Protein AF-A0A2R6DWW0-F1 (afdb_monomer_lite)

Sequence (88 aa):
MRRPGPYRTRHRPQHVHSGARRSLADHPHGPRTTFNDFEAAQPGERVDYVLAGAAVGVDRFGVLADLDDRGRYPSDHFPVRADLTLGE

Secondary structure (DSSP, 8-state):
--PPPS------------STTTTTSSEEES-S--B-TTTS--TT---------TTEEEEEEEE--PPPTTS--SSSBPPEEEEEEE--

pLDDT: mean 76.44, std 22.61, range [29.69, 97.06]

Radius of gyration: 16.58 Å; chains: 1; bounding box: 34×41×48 Å

Structure (mmCIF, N/CA/C/O backbone):
data_AF-A0A2R6DWW0-F1
#
_entry.id   AF-A0A2R6DWW0-F1
#
loop_
_atom_site.group_PDB
_atom_site.id
_atom_site.type_symbol
_atom_site.label_atom_id
_atom_site.label_alt_id
_atom_site.label_comp_id
_atom_site.label_asym_id
_atom_site.label_entity_id
_atom_site.label_seq_id
_atom_site.pdbx_PDB_ins_code
_atom_site.Cartn_x
_atom_site.Cartn_y
_atom_site.Cartn_z
_atom_site.occupancy
_atom_site.B_iso_or_equiv
_atom_site.auth_seq_id
_atom_site.auth_comp_id
_atom_site.auth_asym_id
_atom_site.auth_atom_id
_atom_site.pdbx_PDB_model_num
ATOM 1 N N . MET A 1 1 ? -6.102 33.520 26.125 1.00 39.16 1 MET A N 1
ATOM 2 C CA . MET A 1 1 ? -6.748 32.294 25.598 1.00 39.16 1 MET A CA 1
ATOM 3 C C . MET A 1 1 ? -5.888 31.706 24.485 1.00 39.16 1 MET A C 1
ATOM 5 O O . MET A 1 1 ? -5.782 32.321 23.436 1.00 39.16 1 MET A O 1
ATOM 9 N N . ARG A 1 2 ? -5.223 30.565 24.713 1.00 39.19 2 ARG A N 1
ATOM 10 C CA . ARG A 1 2 ? -4.473 29.822 23.681 1.00 39.19 2 ARG A CA 1
ATOM 11 C C . ARG A 1 2 ? -5.277 28.575 23.310 1.00 39.19 2 ARG A C 1
ATOM 13 O O . ARG A 1 2 ? -5.594 27.783 24.192 1.00 39.19 2 ARG A O 1
ATOM 20 N N . ARG A 1 3 ? -5.625 28.418 22.030 1.00 36.22 3 ARG A N 1
ATOM 21 C CA . ARG A 1 3 ? -6.221 27.180 21.503 1.00 36.22 3 ARG A CA 1
ATOM 22 C C . ARG A 1 3 ? -5.168 26.059 21.560 1.00 36.22 3 ARG A C 1
ATOM 24 O O . ARG A 1 3 ? -4.032 26.318 21.163 1.00 36.22 3 ARG A O 1
ATOM 31 N N . PRO A 1 4 ? -5.483 24.853 22.063 1.00 39.66 4 PRO A N 1
ATOM 32 C CA . PRO A 1 4 ? -4.522 23.759 22.077 1.00 39.66 4 PRO A CA 1
ATOM 33 C C . PRO A 1 4 ? -4.356 23.208 20.653 1.00 39.66 4 PRO A C 1
ATOM 35 O O . PRO A 1 4 ? -5.342 22.902 19.986 1.00 39.66 4 PRO A O 1
ATOM 38 N N . GLY A 1 5 ? -3.109 23.131 20.182 1.00 37.88 5 GLY A N 1
ATOM 39 C CA . GLY A 1 5 ? -2.761 22.532 18.891 1.00 37.88 5 GLY A CA 1
ATOM 40 C C . GLY A 1 5 ? -3.059 21.022 18.850 1.00 37.88 5 GLY A C 1
ATOM 41 O O . GLY A 1 5 ? -3.130 20.390 19.907 1.00 37.88 5 GLY A O 1
ATOM 42 N N . PRO A 1 6 ? -3.232 20.436 17.651 1.00 47.62 6 PRO A N 1
ATOM 43 C CA . PRO A 1 6 ? -3.889 19.137 17.460 1.00 47.62 6 PRO A CA 1
ATOM 44 C C . PRO A 1 6 ? -3.123 17.909 17.975 1.00 47.62 6 PRO A C 1
ATOM 46 O O . PRO A 1 6 ? -3.691 16.823 18.015 1.00 47.62 6 PRO A O 1
ATOM 49 N N . TYR A 1 7 ? -1.876 18.049 18.428 1.00 37.06 7 TYR A N 1
ATOM 50 C CA . TYR A 1 7 ? -1.072 16.915 18.881 1.00 37.06 7 TYR A CA 1
ATOM 51 C C . TYR A 1 7 ? -0.556 17.149 20.299 1.00 37.06 7 TYR A C 1
ATOM 53 O O . TYR A 1 7 ? 0.510 17.715 20.521 1.00 37.06 7 TYR A O 1
ATOM 61 N N . ARG A 1 8 ? -1.340 16.706 21.287 1.00 36.66 8 ARG A N 1
ATOM 62 C CA . ARG A 1 8 ? -0.878 16.537 22.669 1.00 36.66 8 ARG A CA 1
ATOM 63 C C . ARG A 1 8 ? -0.682 15.047 22.908 1.00 36.66 8 ARG A C 1
ATOM 65 O O . ARG A 1 8 ? -1.658 14.321 23.080 1.00 36.66 8 ARG A O 1
ATOM 72 N N . THR A 1 9 ? 0.569 14.600 22.922 1.00 32.03 9 THR A N 1
ATOM 73 C CA . THR A 1 9 ? 0.943 13.216 23.225 1.00 32.03 9 THR A CA 1
ATOM 74 C C . THR A 1 9 ? 0.516 12.894 24.658 1.00 32.03 9 THR A C 1
ATOM 76 O O . THR A 1 9 ? 1.171 13.285 25.623 1.00 32.03 9 THR A O 1
ATOM 79 N N . ARG A 1 10 ? -0.634 12.233 24.830 1.00 36.59 10 ARG A N 1
ATOM 80 C CA . ARG A 1 10 ? -0.997 11.626 26.113 1.00 36.59 10 ARG A CA 1
ATOM 81 C C . ARG A 1 10 ? -0.325 10.262 26.161 1.00 36.59 10 ARG A C 1
ATOM 83 O O . ARG A 1 10 ? -0.730 9.355 25.443 1.00 36.59 10 ARG A O 1
ATOM 90 N N . HIS A 1 11 ? 0.688 10.129 27.011 1.00 29.69 11 HIS A N 1
ATOM 91 C CA . HIS A 1 11 ? 1.262 8.838 27.378 1.00 29.69 11 HIS A CA 1
ATOM 92 C C . HIS A 1 11 ? 0.189 8.024 28.127 1.00 29.69 11 HIS A C 1
ATOM 94 O O . HIS A 1 11 ? 0.015 8.147 29.337 1.00 29.69 11 HIS A O 1
ATOM 100 N N . ARG A 1 12 ? -0.597 7.239 27.385 1.00 33.91 12 ARG A N 1
ATOM 101 C CA . ARG A 1 12 ? -1.287 6.049 27.898 1.00 33.91 12 ARG A CA 1
ATOM 102 C C . ARG A 1 12 ? -0.416 4.826 27.588 1.00 33.91 12 ARG A C 1
ATOM 104 O O . ARG A 1 12 ? 0.405 4.921 26.673 1.00 33.91 12 ARG A O 1
ATOM 111 N N . PRO A 1 13 ? -0.540 3.719 28.346 1.00 32.38 13 PRO A N 1
ATOM 112 C CA . PRO A 1 13 ? 0.270 2.525 28.131 1.00 32.38 13 PRO A CA 1
ATOM 113 C C . PRO A 1 13 ? 0.215 2.143 26.658 1.00 32.38 13 PRO A C 1
ATOM 115 O O . PRO A 1 13 ? -0.854 2.151 26.044 1.00 32.38 13 PRO A O 1
ATOM 118 N N . GLN A 1 14 ? 1.395 1.925 26.093 1.00 38.25 14 GLN A N 1
ATOM 119 C CA . GLN A 1 14 ? 1.618 1.757 24.672 1.00 38.25 14 GLN A CA 1
ATOM 120 C C . GLN A 1 14 ? 0.908 0.482 24.209 1.00 38.25 14 GLN A C 1
ATOM 122 O O . GLN A 1 14 ? 1.457 -0.613 24.282 1.00 38.25 14 GLN A O 1
ATOM 127 N N . HIS A 1 15 ? -0.317 0.617 23.703 1.00 38.34 15 HIS A N 1
ATOM 128 C CA . HIS A 1 15 ? -0.804 -0.336 22.722 1.00 38.34 15 HIS A CA 1
ATOM 129 C C . HIS A 1 15 ? 0.090 -0.126 21.515 1.00 38.34 15 HIS A C 1
ATOM 131 O O . HIS A 1 15 ? -0.058 0.866 20.800 1.00 38.34 15 HIS A O 1
ATOM 137 N N . VAL A 1 16 ? 1.067 -1.012 21.350 1.00 37.06 16 VAL A N 1
ATOM 138 C CA . VAL A 1 16 ? 1.857 -1.124 20.132 1.00 37.06 16 VAL A CA 1
ATOM 139 C C . VAL A 1 16 ? 0.853 -1.073 18.983 1.00 37.06 16 VAL A C 1
ATOM 141 O O . VAL A 1 16 ? 0.053 -1.996 18.819 1.00 37.06 16 VAL A O 1
ATOM 144 N N . HIS A 1 17 ? 0.824 0.031 18.231 1.00 44.81 17 HIS A N 1
ATOM 145 C CA . HIS A 1 17 ? 0.075 0.110 16.980 1.00 44.81 17 HIS A CA 1
ATOM 146 C C . HIS A 1 17 ? 0.876 -0.710 15.973 1.00 44.81 17 HIS A C 1
ATOM 148 O O . HIS A 1 17 ? 1.498 -0.184 15.057 1.00 44.81 17 HIS A O 1
ATOM 154 N N . SER A 1 18 ? 0.959 -2.018 16.229 1.00 40.16 18 SER A N 1
ATOM 155 C CA . SER A 1 18 ? 1.524 -2.963 15.288 1.00 40.16 18 SER A CA 1
ATOM 156 C C . SER A 1 18 ? 0.741 -2.765 13.998 1.00 40.16 18 SER A C 1
ATOM 158 O O . SER A 1 18 ? -0.488 -2.668 14.022 1.00 40.16 18 SER A O 1
ATOM 160 N N . GLY A 1 19 ? 1.440 -2.627 12.873 1.00 46.69 19 GLY A N 1
ATOM 161 C CA . GLY A 1 19 ? 0.852 -2.389 11.552 1.00 46.69 19 GLY A CA 1
ATOM 162 C C . GLY A 1 19 ? -0.042 -3.532 11.036 1.00 46.69 19 GLY A C 1
ATOM 163 O O . GLY A 1 19 ? -0.152 -3.740 9.830 1.00 46.69 19 GLY A O 1
ATOM 164 N N . ALA A 1 20 ? -0.677 -4.303 11.914 1.00 51.62 20 ALA A N 1
ATOM 165 C CA . ALA A 1 20 ? -1.397 -5.539 11.668 1.00 51.62 20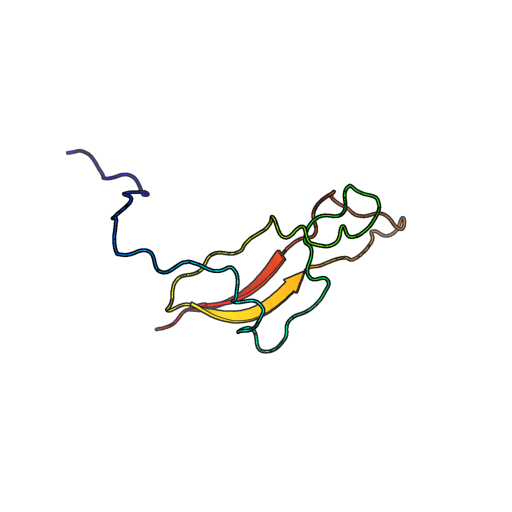 ALA A CA 1
ATOM 166 C C . ALA A 1 20 ? -2.900 -5.322 11.415 1.00 51.62 20 ALA A C 1
ATOM 168 O O . ALA A 1 20 ? -3.729 -6.087 11.894 1.00 51.62 20 ALA A O 1
ATOM 169 N N . ARG A 1 21 ? -3.276 -4.292 10.641 1.00 55.72 21 ARG A N 1
ATOM 170 C CA . ARG A 1 21 ? -4.649 -4.195 10.103 1.00 55.72 21 ARG A CA 1
ATOM 171 C C . ARG A 1 21 ? -4.802 -4.723 8.681 1.00 55.72 21 ARG A C 1
ATOM 173 O O . ARG A 1 21 ? -5.918 -5.018 8.289 1.00 55.72 21 ARG A O 1
ATOM 180 N N . ARG A 1 22 ? -3.711 -4.969 7.938 1.00 62.94 22 ARG A N 1
ATOM 181 C CA . ARG A 1 22 ? -3.795 -5.708 6.657 1.00 62.94 22 ARG A CA 1
ATOM 182 C C . ARG A 1 22 ? -4.455 -7.081 6.844 1.00 62.94 22 ARG A C 1
ATOM 184 O O . ARG A 1 22 ? -5.150 -7.535 5.954 1.00 62.94 22 ARG A O 1
ATOM 191 N N . SER A 1 23 ? -4.226 -7.730 7.986 1.00 57.28 23 SER A N 1
ATOM 192 C CA . SER A 1 23 ? -4.854 -9.004 8.364 1.00 57.28 23 SER A CA 1
ATOM 193 C C . SER A 1 23 ? -6.278 -8.867 8.905 1.00 57.28 23 SER A C 1
ATOM 195 O O . SER A 1 23 ? -6.939 -9.881 9.066 1.00 57.28 23 SER A O 1
ATOM 197 N N . LEU A 1 24 ? -6.716 -7.648 9.238 1.00 61.06 24 LEU A N 1
ATOM 198 C CA . LEU A 1 24 ? -8.088 -7.365 9.668 1.00 61.06 24 LEU A CA 1
ATOM 199 C C . LEU A 1 24 ? -8.977 -6.926 8.505 1.00 61.06 24 LEU A C 1
ATOM 201 O O . LEU A 1 24 ? -10.188 -6.928 8.659 1.00 61.06 24 LEU A O 1
ATOM 205 N N . ALA A 1 25 ? -8.386 -6.524 7.378 1.00 64.56 25 ALA A N 1
ATOM 206 C CA . ALA A 1 25 ? -9.139 -6.289 6.162 1.00 64.56 25 ALA A CA 1
ATOM 207 C C 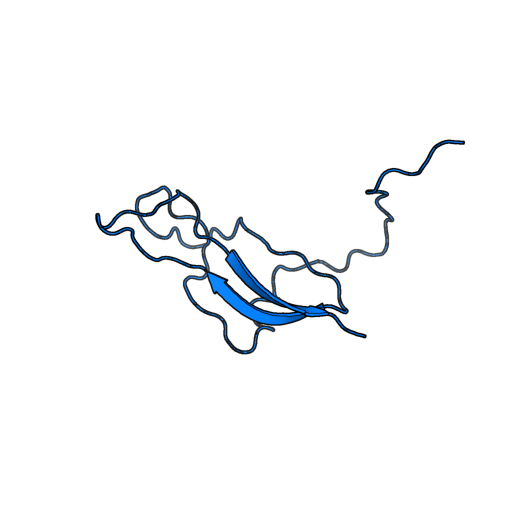. ALA A 1 25 ? -9.649 -7.626 5.629 1.00 64.56 25 ALA A C 1
ATOM 209 O O . ALA A 1 25 ? -8.869 -8.571 5.495 1.00 64.56 25 ALA A O 1
ATOM 210 N N . ASP A 1 26 ? -10.921 -7.669 5.250 1.00 66.50 26 ASP A N 1
ATOM 211 C CA . ASP A 1 26 ? -11.530 -8.877 4.693 1.00 66.50 26 ASP A CA 1
ATOM 212 C C . ASP A 1 26 ? -10.852 -9.300 3.379 1.00 66.50 26 ASP A C 1
ATOM 214 O O . ASP A 1 26 ? -10.782 -10.482 3.050 1.00 66.50 26 ASP A O 1
ATOM 218 N N . HIS A 1 27 ? -10.313 -8.328 2.632 1.00 66.00 27 HIS A N 1
ATOM 219 C CA . HIS A 1 27 ? -9.729 -8.545 1.308 1.00 66.00 27 HIS A CA 1
ATOM 220 C C . HIS A 1 27 ? -8.423 -7.754 1.121 1.00 66.00 27 HIS A C 1
ATOM 222 O O . HIS A 1 27 ? -8.438 -6.658 0.550 1.00 66.00 27 HIS A O 1
ATOM 228 N N . PRO A 1 28 ? -7.274 -8.268 1.599 1.00 78.44 28 PRO A N 1
ATOM 229 C CA . PRO A 1 28 ? -5.985 -7.639 1.362 1.00 78.44 28 PRO A CA 1
ATOM 230 C C . PRO A 1 28 ? -5.467 -7.914 -0.060 1.00 78.44 28 PRO A C 1
ATOM 232 O O . PRO A 1 28 ? -5.336 -9.069 -0.461 1.00 78.44 28 PRO A O 1
ATOM 235 N N . HIS A 1 29 ? -5.086 -6.866 -0.794 1.00 87.00 29 HIS A N 1
ATOM 236 C CA . HIS A 1 29 ? -4.544 -6.958 -2.158 1.00 87.00 29 HIS A CA 1
ATOM 237 C C . HIS A 1 29 ? -3.077 -6.503 -2.255 1.00 87.00 29 HIS A C 1
ATOM 239 O O . HIS A 1 29 ? -2.621 -5.650 -1.488 1.00 87.00 29 HIS A O 1
ATOM 245 N N . GLY A 1 30 ? -2.351 -7.054 -3.230 1.00 89.75 30 GLY A N 1
ATOM 246 C CA . GLY A 1 30 ? -1.013 -6.602 -3.604 1.00 89.75 30 GLY A CA 1
ATOM 247 C C . GLY A 1 30 ? 0.118 -7.043 -2.666 1.00 89.75 30 GLY A C 1
ATOM 248 O O . GLY A 1 30 ? -0.101 -7.835 -1.731 1.00 89.75 30 GLY A O 1
ATOM 249 N N . PRO A 1 31 ? 1.348 -6.559 -2.930 1.00 90.38 31 PRO A N 1
ATOM 250 C CA . PRO A 1 31 ? 2.548 -6.981 -2.220 1.00 90.38 31 PRO A CA 1
ATOM 251 C C . PRO A 1 31 ? 2.521 -6.608 -0.731 1.00 90.38 31 PRO A C 1
ATOM 253 O O . PRO A 1 31 ? 1.710 -5.815 -0.253 1.00 90.38 31 PRO A O 1
ATOM 256 N N . ARG A 1 32 ? 3.420 -7.231 0.041 1.00 88.81 32 ARG A N 1
ATOM 257 C CA . ARG A 1 32 ? 3.593 -6.934 1.478 1.00 88.81 32 ARG A CA 1
ATOM 258 C C . ARG A 1 32 ? 4.531 -5.753 1.743 1.00 88.81 32 ARG A C 1
ATOM 260 O O . ARG A 1 32 ? 4.527 -5.243 2.860 1.00 88.81 32 ARG A O 1
ATOM 267 N N . THR A 1 33 ? 5.318 -5.376 0.741 1.00 92.81 33 THR A N 1
ATOM 268 C CA . THR A 1 33 ? 6.190 -4.198 0.721 1.00 92.81 33 THR A CA 1
ATOM 269 C C . THR A 1 33 ? 5.456 -3.018 0.108 1.00 92.81 33 THR A C 1
ATOM 271 O O . THR A 1 33 ? 4.531 -3.221 -0.679 1.00 92.81 33 THR A O 1
ATOM 274 N N . THR A 1 34 ? 5.864 -1.811 0.473 1.00 95.38 34 THR A N 1
ATOM 275 C CA . THR A 1 34 ? 5.408 -0.569 -0.154 1.00 95.38 34 THR A CA 1
ATOM 276 C C . THR A 1 34 ? 6.536 0.151 -0.887 1.00 95.38 34 THR A C 1
ATOM 278 O O . THR A 1 34 ? 6.266 1.160 -1.516 1.00 95.38 34 THR A O 1
ATOM 281 N N . PHE A 1 35 ? 7.763 -0.373 -0.874 1.00 96.12 35 PHE A N 1
ATOM 282 C CA . PHE A 1 35 ? 8.921 0.243 -1.517 1.00 96.12 35 PHE A CA 1
ATOM 283 C C . PHE A 1 35 ? 9.353 -0.542 -2.763 1.00 96.12 35 PHE A C 1
ATOM 285 O O . PHE A 1 35 ? 9.322 -1.779 -2.771 1.00 96.12 35 PHE A O 1
ATOM 292 N N . ASN A 1 36 ? 9.728 0.170 -3.828 1.00 95.75 36 ASN A N 1
ATOM 293 C CA . ASN A 1 36 ? 10.158 -0.420 -5.096 1.00 95.75 36 ASN A CA 1
ATOM 294 C C . ASN A 1 36 ? 11.396 0.224 -5.744 1.00 95.75 36 ASN A C 1
ATOM 296 O O . ASN A 1 36 ? 11.934 -0.354 -6.687 1.00 95.75 36 ASN A O 1
ATOM 300 N N . ASP A 1 37 ? 11.847 1.383 -5.255 1.00 95.62 37 ASP A N 1
ATOM 301 C CA . ASP A 1 37 ? 13.031 2.102 -5.762 1.00 95.62 37 ASP A CA 1
ATOM 302 C C . ASP A 1 37 ? 13.025 2.352 -7.287 1.00 95.62 37 ASP A C 1
ATOM 304 O O . ASP A 1 37 ? 14.060 2.378 -7.940 1.00 95.62 37 ASP A O 1
ATOM 308 N N . PHE A 1 38 ? 11.837 2.464 -7.890 1.00 95.81 38 PHE A N 1
ATOM 309 C CA . PHE A 1 38 ? 11.597 2.505 -9.340 1.00 95.81 38 PHE A CA 1
ATOM 310 C C . PHE A 1 38 ? 12.021 1.253 -10.133 1.00 95.81 38 PHE A C 1
ATOM 312 O O . PHE A 1 38 ? 11.834 1.225 -11.351 1.00 95.81 38 PHE A O 1
ATOM 319 N N . GLU A 1 39 ? 12.522 0.202 -9.480 1.00 93.75 39 GLU A N 1
ATOM 320 C CA . GLU A 1 39 ? 13.038 -1.007 -10.132 1.00 93.75 39 GLU A CA 1
ATOM 321 C C . GLU A 1 39 ? 12.137 -2.228 -9.912 1.00 93.75 39 GLU A C 1
ATOM 323 O O . GLU A 1 39 ? 11.620 -2.822 -10.860 1.00 93.75 39 GLU A O 1
ATOM 328 N N . ALA A 1 40 ? 11.942 -2.6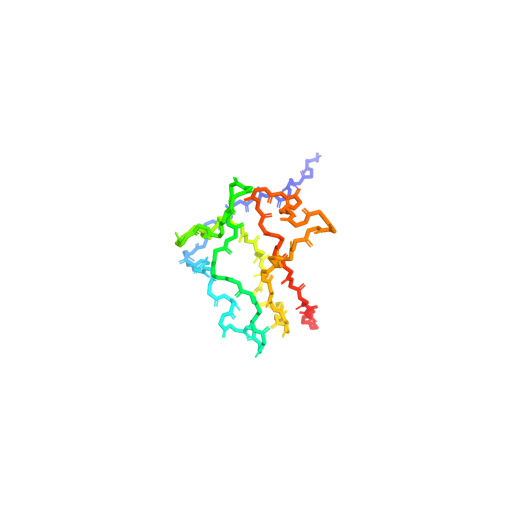28 -8.656 1.00 92.69 40 ALA A N 1
ATOM 329 C CA . ALA A 1 40 ? 11.220 -3.840 -8.289 1.00 92.69 40 ALA A CA 1
ATOM 330 C C . ALA A 1 40 ? 10.764 -3.782 -6.833 1.00 92.69 40 ALA A C 1
ATOM 332 O O . ALA A 1 40 ? 11.424 -3.190 -5.990 1.00 92.69 40 ALA A O 1
ATOM 333 N N . ALA A 1 41 ? 9.657 -4.456 -6.518 1.00 92.25 41 ALA A N 1
ATOM 334 C CA . ALA A 1 41 ? 9.163 -4.564 -5.149 1.00 92.25 41 ALA A CA 1
ATOM 335 C C . ALA A 1 41 ? 10.253 -5.102 -4.197 1.00 92.25 41 ALA A C 1
ATOM 337 O O . ALA A 1 41 ? 10.671 -6.255 -4.323 1.00 92.25 41 ALA A O 1
ATOM 338 N N . GLN A 1 42 ? 10.666 -4.290 -3.222 1.00 92.38 42 GLN A N 1
ATOM 339 C CA . GLN A 1 42 ? 11.759 -4.609 -2.302 1.00 92.38 42 GLN A CA 1
ATOM 340 C C . GLN A 1 42 ? 11.237 -5.397 -1.088 1.00 92.38 42 GLN A C 1
ATOM 342 O O . GLN A 1 42 ? 10.414 -4.876 -0.329 1.00 92.38 42 GLN A O 1
ATOM 347 N N . PRO A 1 43 ? 11.638 -6.663 -0.869 1.00 84.69 43 PRO A N 1
ATOM 348 C CA . PRO A 1 43 ? 11.103 -7.480 0.219 1.00 84.69 43 PRO A CA 1
ATOM 349 C C . PRO A 1 43 ? 11.384 -6.892 1.607 1.00 84.69 43 PRO A C 1
ATOM 351 O O . PRO A 1 43 ? 12.469 -6.401 1.882 1.00 84.69 43 PRO A O 1
ATOM 354 N N . GLY A 1 44 ? 10.421 -7.013 2.525 1.00 77.44 44 GLY A N 1
ATOM 355 C CA . GLY A 1 44 ? 10.599 -6.621 3.933 1.00 77.44 44 GLY A CA 1
ATOM 356 C C . GLY A 1 44 ? 10.402 -5.131 4.228 1.00 77.44 44 GLY A C 1
ATOM 357 O O . GLY A 1 44 ? 10.187 -4.775 5.385 1.00 77.44 44 GLY A O 1
ATOM 358 N N . GLU A 1 45 ? 10.365 -4.280 3.206 1.00 74.94 45 GLU A N 1
ATOM 359 C CA . GLU A 1 45 ? 10.223 -2.834 3.369 1.00 74.94 45 GLU A CA 1
ATOM 360 C C . GLU A 1 45 ? 8.756 -2.397 3.360 1.00 74.94 45 GLU A C 1
ATOM 362 O O . GLU A 1 45 ? 8.167 -2.056 2.338 1.00 74.94 45 GLU A O 1
ATOM 367 N N . ARG A 1 46 ? 8.122 -2.411 4.534 1.00 83.25 46 ARG A N 1
ATOM 368 C CA . ARG A 1 46 ? 6.835 -1.734 4.717 1.00 83.25 46 ARG A CA 1
ATOM 369 C C . ARG A 1 46 ? 7.067 -0.448 5.485 1.00 83.25 46 ARG A C 1
ATOM 371 O O . ARG A 1 46 ? 7.173 -0.466 6.710 1.00 83.25 46 ARG A O 1
ATOM 378 N N . VAL A 1 47 ? 7.159 0.651 4.755 1.00 90.06 47 VAL A N 1
ATOM 379 C CA . VAL A 1 47 ? 7.460 1.974 5.318 1.00 90.06 47 VAL A CA 1
ATOM 380 C C . VAL A 1 47 ? 6.270 2.931 5.225 1.00 90.06 47 VAL A C 1
ATOM 382 O O . VAL A 1 47 ? 6.226 3.910 5.966 1.00 90.06 47 VAL A O 1
ATOM 385 N N . ASP A 1 48 ? 5.244 2.584 4.439 1.00 92.81 48 ASP A N 1
ATOM 386 C CA . ASP A 1 48 ? 4.019 3.372 4.279 1.00 92.81 48 ASP A CA 1
ATOM 387 C C . ASP A 1 48 ? 2.844 2.777 5.067 1.00 92.81 48 ASP A C 1
ATOM 389 O O . ASP A 1 48 ? 2.543 1.575 5.008 1.00 92.81 48 ASP A O 1
ATOM 393 N N . TYR A 1 49 ? 2.147 3.638 5.816 1.00 89.62 49 TYR A N 1
ATOM 394 C CA . TYR A 1 49 ? 1.117 3.235 6.772 1.00 89.62 49 TYR A CA 1
ATOM 395 C C . TYR A 1 49 ? -0.123 4.126 6.710 1.00 89.62 49 TYR A C 1
ATOM 397 O O . TYR A 1 49 ? -0.032 5.349 6.668 1.00 89.62 49 TYR A O 1
ATOM 405 N N . VAL A 1 50 ? -1.293 3.497 6.836 1.00 88.31 50 VAL A N 1
ATOM 406 C CA . VAL A 1 50 ? -2.559 4.166 7.156 1.00 88.31 50 VAL A CA 1
ATOM 407 C C . VAL A 1 50 ? -2.885 3.862 8.615 1.00 88.31 50 VAL A C 1
ATOM 409 O O . VAL A 1 50 ? -3.104 2.705 8.981 1.00 88.31 50 VAL A O 1
ATOM 412 N N . LEU A 1 51 ? -2.880 4.892 9.462 1.00 88.19 51 LEU A N 1
ATOM 413 C CA . LEU A 1 51 ? -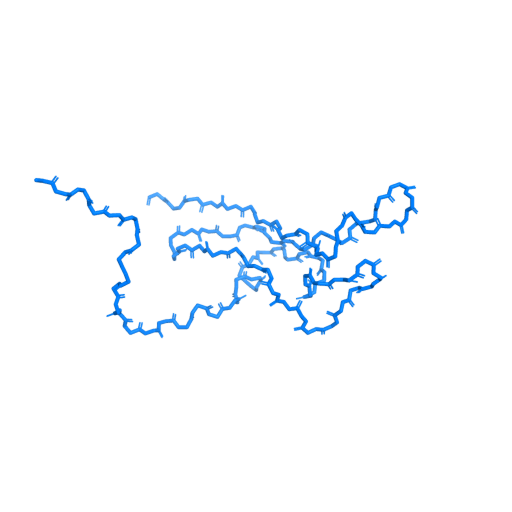3.194 4.773 10.885 1.00 88.19 51 LEU A CA 1
ATOM 414 C C . LEU A 1 51 ? -4.651 5.169 11.120 1.00 88.19 51 LEU A C 1
ATOM 416 O O . LEU A 1 51 ? -5.086 6.231 10.687 1.00 88.19 51 LEU A O 1
ATOM 420 N N . ALA A 1 52 ? -5.396 4.328 11.834 1.00 84.44 52 ALA A N 1
ATOM 421 C CA . ALA A 1 52 ? -6.806 4.565 12.116 1.00 84.44 52 ALA A CA 1
ATOM 422 C C . ALA A 1 52 ? -7.149 4.211 13.567 1.00 84.44 52 ALA A C 1
ATOM 424 O O . ALA A 1 52 ? -6.578 3.283 14.150 1.00 84.44 52 ALA A O 1
ATOM 425 N N . GLY A 1 53 ? -8.109 4.933 14.148 1.00 85.44 53 GLY A N 1
ATOM 426 C CA . GLY A 1 53 ? -8.610 4.666 15.498 1.00 85.44 53 GLY A CA 1
ATOM 427 C C . GLY A 1 53 ? -9.232 3.272 15.633 1.00 85.44 53 GLY A C 1
ATOM 428 O O . GLY A 1 53 ? -9.476 2.587 14.644 1.00 85.44 53 GLY A O 1
ATOM 429 N N . ALA A 1 54 ? -9.474 2.823 16.866 1.00 85.25 54 ALA A N 1
ATOM 430 C CA . ALA A 1 54 ? -10.086 1.513 17.123 1.00 85.25 54 ALA A CA 1
ATOM 431 C C . ALA A 1 54 ? -11.549 1.415 16.649 1.00 85.25 54 ALA A C 1
ATOM 433 O O . ALA A 1 54 ? -12.003 0.324 16.339 1.00 85.25 54 ALA A O 1
ATOM 434 N N . ALA A 1 55 ? -12.256 2.546 16.572 1.00 86.81 55 ALA A N 1
ATOM 435 C CA . ALA A 1 55 ? -13.645 2.623 16.113 1.00 86.81 55 ALA A CA 1
ATOM 436 C C . ALA A 1 55 ? -13.794 2.697 14.579 1.00 86.81 55 ALA A C 1
ATOM 438 O O . ALA A 1 55 ? -14.906 2.810 14.079 1.00 86.81 55 ALA A O 1
ATOM 439 N N . VAL A 1 56 ? -12.687 2.683 13.828 1.00 88.81 56 VAL A N 1
ATOM 440 C CA . VAL A 1 56 ? -12.711 2.730 12.360 1.00 88.81 56 VAL A CA 1
ATOM 441 C C . VAL A 1 56 ? -12.559 1.312 11.820 1.00 88.81 56 VAL A C 1
ATOM 443 O O . VAL A 1 56 ? -11.541 0.660 12.074 1.00 88.81 56 VAL A O 1
ATOM 446 N N . GLY A 1 57 ? -13.564 0.857 11.073 1.00 88.31 57 GLY A N 1
ATOM 447 C CA . GLY A 1 57 ? -13.527 -0.398 10.326 1.00 88.31 57 GLY A CA 1
ATOM 448 C C . GLY A 1 57 ? -12.632 -0.289 9.090 1.00 88.31 57 GLY A C 1
ATOM 449 O O . GLY A 1 57 ? -12.508 0.785 8.499 1.00 88.31 57 GLY A O 1
ATOM 450 N N . VAL A 1 58 ? -11.988 -1.396 8.711 1.00 88.12 58 VAL A N 1
ATOM 451 C CA . VAL A 1 58 ? -11.160 -1.491 7.498 1.00 88.12 58 VAL A CA 1
ATOM 452 C C . VAL A 1 58 ? -11.761 -2.559 6.595 1.00 88.12 58 VAL A C 1
ATOM 454 O O . VAL A 1 58 ? -11.505 -3.742 6.796 1.00 88.12 58 VAL A O 1
ATOM 457 N N . ASP A 1 59 ? -12.531 -2.141 5.596 1.00 88.75 59 ASP A N 1
ATOM 458 C CA . ASP A 1 59 ? -13.268 -3.068 4.728 1.00 88.75 59 ASP A CA 1
ATOM 459 C C . ASP A 1 59 ? -12.356 -3.640 3.635 1.00 88.75 59 ASP A C 1
ATOM 461 O O . ASP A 1 59 ? -12.411 -4.820 3.281 1.00 88.75 59 ASP A O 1
ATOM 465 N N . ARG A 1 60 ? -11.460 -2.799 3.102 1.00 87.69 60 ARG A N 1
ATOM 466 C CA . ARG A 1 60 ? -10.446 -3.201 2.120 1.00 87.69 60 ARG A CA 1
ATOM 467 C C . ARG A 1 60 ? -9.108 -2.566 2.421 1.00 87.69 60 ARG A C 1
ATOM 469 O O . ARG A 1 60 ? -9.026 -1.433 2.890 1.00 87.69 60 ARG A O 1
ATOM 476 N N . PHE A 1 61 ? -8.055 -3.291 2.071 1.00 90.81 61 PHE A N 1
ATOM 477 C CA . PHE A 1 61 ? -6.686 -2.807 2.124 1.00 90.81 61 PHE A CA 1
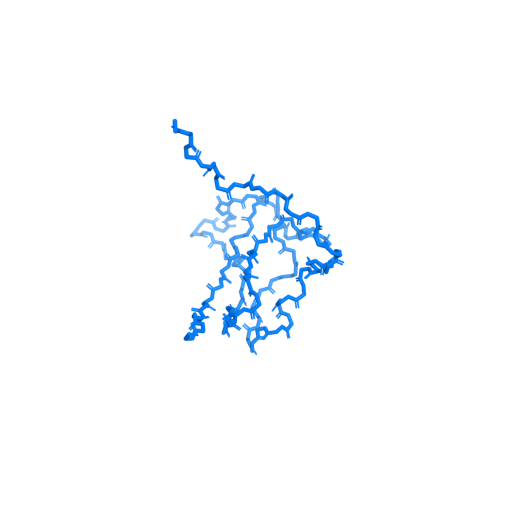ATOM 478 C C . PHE A 1 61 ? -5.929 -3.307 0.896 1.00 90.81 61 PHE A C 1
ATOM 480 O O . PHE A 1 61 ? -5.989 -4.488 0.569 1.00 90.81 61 PHE A O 1
ATOM 487 N N . GLY A 1 62 ? -5.170 -2.442 0.235 1.00 92.19 62 GLY A N 1
ATOM 488 C CA . GLY A 1 62 ? -4.377 -2.827 -0.923 1.00 92.19 62 GLY A CA 1
ATOM 489 C C . GLY A 1 62 ? -3.090 -2.033 -1.033 1.00 92.19 62 GLY A C 1
ATOM 490 O O . GLY A 1 62 ? -3.067 -0.839 -0.746 1.00 92.19 62 GLY A O 1
ATOM 491 N N . VAL A 1 63 ? -2.033 -2.704 -1.478 1.00 94.12 63 VAL A N 1
ATOM 492 C CA . VAL A 1 63 ? -0.854 -2.043 -2.040 1.00 94.12 63 VAL A CA 1
ATOM 493 C C . VAL A 1 63 ? -0.979 -2.102 -3.561 1.00 94.12 63 VAL A C 1
ATOM 495 O O . VAL A 1 63 ? -1.155 -3.188 -4.117 1.00 94.12 63 VAL A O 1
ATOM 498 N N . LEU A 1 64 ? -0.967 -0.946 -4.221 1.00 94.94 64 LEU A N 1
ATOM 499 C CA . LEU A 1 64 ? -1.183 -0.837 -5.666 1.00 94.94 64 LEU A CA 1
ATOM 500 C C . LEU A 1 64 ? 0.174 -0.837 -6.378 1.00 94.94 64 LEU A C 1
ATOM 502 O O . LEU A 1 64 ? 0.924 0.129 -6.272 1.00 94.94 64 LEU A O 1
ATOM 506 N N . ALA A 1 65 ? 0.503 -1.943 -7.045 1.00 94.81 65 ALA A N 1
ATOM 507 C CA . ALA A 1 65 ? 1.808 -2.178 -7.676 1.00 94.81 65 ALA A CA 1
ATOM 508 C C . ALA A 1 65 ? 1.735 -2.156 -9.212 1.00 94.81 65 ALA A C 1
ATOM 510 O O . ALA A 1 65 ? 2.540 -2.788 -9.893 1.00 94.81 65 ALA A O 1
ATOM 511 N N . ASP A 1 66 ? 0.727 -1.472 -9.746 1.00 94.31 66 ASP A N 1
ATOM 512 C CA . ASP A 1 66 ? 0.498 -1.343 -11.177 1.00 94.31 66 ASP A CA 1
ATOM 513 C C . ASP A 1 66 ? 1.606 -0.517 -11.847 1.00 94.31 66 ASP A C 1
ATOM 515 O O . ASP A 1 66 ? 2.156 0.429 -11.273 1.00 94.31 66 ASP A O 1
ATOM 519 N N . LEU A 1 67 ? 1.918 -0.886 -13.087 1.00 95.31 67 LEU A N 1
ATOM 520 C CA . LEU A 1 67 ? 2.829 -0.147 -13.955 1.00 95.31 67 LEU A CA 1
ATOM 521 C C . LEU A 1 67 ? 2.041 0.872 -14.785 1.00 95.31 67 LEU A C 1
ATOM 523 O O . LEU A 1 67 ? 0.878 0.645 -15.118 1.00 95.31 67 LEU A O 1
ATOM 527 N N . ASP A 1 68 ? 2.686 1.983 -15.142 1.00 94.38 68 ASP A N 1
ATOM 528 C CA . ASP A 1 68 ? 2.154 2.922 -16.130 1.00 94.38 68 ASP A CA 1
ATOM 529 C C . ASP A 1 68 ? 2.121 2.300 -17.543 1.00 94.38 68 ASP A C 1
ATOM 531 O O . ASP A 1 68 ? 2.677 1.227 -17.793 1.00 94.38 68 ASP A O 1
ATOM 535 N N . ASP A 1 69 ? 1.523 3.007 -18.508 1.00 96.62 69 ASP A N 1
ATOM 536 C CA . ASP A 1 69 ? 1.440 2.566 -19.913 1.00 96.62 69 ASP A CA 1
ATOM 537 C C . ASP A 1 69 ? 2.814 2.359 -20.585 1.00 96.62 69 ASP A C 1
ATOM 539 O O . ASP A 1 69 ? 2.906 1.840 -21.698 1.00 96.62 69 ASP A O 1
ATOM 543 N N . ARG A 1 70 ? 3.902 2.788 -19.936 1.00 96.44 70 ARG A N 1
ATOM 544 C CA . ARG A 1 70 ? 5.288 2.625 -20.392 1.00 96.44 70 ARG A CA 1
ATOM 545 C C . ARG A 1 70 ? 5.998 1.481 -19.666 1.00 96.44 70 ARG A C 1
ATOM 547 O O . ARG A 1 70 ? 7.195 1.296 -19.880 1.00 96.44 70 ARG A O 1
ATOM 554 N N . GLY A 1 71 ? 5.294 0.733 -18.816 1.00 96.50 71 GLY A N 1
ATOM 555 C CA . GLY A 1 71 ? 5.840 -0.379 -18.049 1.00 96.50 71 GLY A CA 1
ATOM 556 C C . GLY A 1 71 ? 6.715 0.049 -16.869 1.00 96.50 71 GLY A C 1
ATOM 557 O O . GLY A 1 71 ? 7.613 -0.701 -16.501 1.00 96.50 71 GLY A O 1
ATOM 558 N N . ARG A 1 72 ? 6.508 1.243 -16.295 1.00 96.00 72 ARG A N 1
ATOM 559 C CA . ARG A 1 72 ? 7.312 1.773 -15.176 1.00 96.00 72 ARG A CA 1
ATOM 560 C C . ARG A 1 72 ? 6.458 2.062 -13.950 1.00 96.00 72 ARG A C 1
ATOM 562 O O . ARG A 1 72 ? 5.288 2.420 -14.075 1.00 96.00 72 ARG A O 1
ATOM 569 N N . TYR A 1 73 ? 7.058 1.984 -12.764 1.00 96.56 73 TYR A N 1
ATOM 570 C CA . TYR A 1 73 ? 6.394 2.451 -11.552 1.00 96.56 73 TYR A CA 1
ATOM 571 C C . TYR A 1 73 ? 6.274 3.982 -11.554 1.00 96.56 73 TYR A C 1
ATOM 573 O O . TYR A 1 73 ? 7.263 4.672 -11.822 1.00 96.56 73 TYR A O 1
ATOM 581 N N . PRO A 1 74 ? 5.092 4.539 -11.234 1.00 95.25 74 PRO A N 1
ATOM 582 C CA . PRO A 1 74 ? 4.916 5.990 -11.140 1.00 95.25 74 PRO A CA 1
ATOM 583 C C . PRO A 1 74 ? 5.704 6.662 -9.997 1.00 95.25 74 PRO A C 1
ATOM 585 O O . PRO A 1 74 ? 5.936 7.867 -10.055 1.00 95.25 74 PRO A O 1
ATOM 588 N N . SER A 1 75 ? 6.094 5.905 -8.963 1.00 96.38 75 SER A N 1
ATOM 589 C CA . SER A 1 75 ? 6.865 6.331 -7.780 1.00 96.38 75 SER A CA 1
ATOM 590 C C . SER A 1 75 ? 7.709 5.160 -7.263 1.00 96.38 75 SER A C 1
ATOM 592 O O . SER A 1 75 ? 7.329 4.003 -7.446 1.00 96.38 75 SER A O 1
ATOM 594 N N . ASP A 1 76 ? 8.809 5.465 -6.573 1.00 95.56 76 ASP A N 1
ATOM 595 C CA . ASP A 1 76 ? 9.618 4.550 -5.753 1.00 95.56 76 ASP A CA 1
ATOM 596 C C . ASP A 1 76 ? 8.846 3.908 -4.593 1.00 95.56 76 ASP A C 1
ATOM 598 O O . ASP A 1 76 ? 9.320 2.938 -4.001 1.00 95.56 76 ASP A O 1
ATOM 602 N N . HIS A 1 77 ? 7.646 4.404 -4.293 1.00 97.06 77 HIS A N 1
ATOM 603 C CA . HIS A 1 77 ? 6.718 3.815 -3.342 1.00 97.06 77 HIS A CA 1
ATOM 604 C C . HIS A 1 77 ? 5.407 3.402 -4.022 1.00 97.06 77 HIS A C 1
ATOM 606 O O . HIS A 1 77 ? 4.878 4.074 -4.909 1.00 97.06 77 HIS A O 1
ATOM 612 N N . PHE A 1 78 ? 4.839 2.288 -3.566 1.00 95.94 78 PHE A N 1
ATOM 613 C CA . PHE A 1 78 ? 3.507 1.842 -3.940 1.00 95.94 78 PHE A CA 1
ATOM 614 C C . PHE A 1 78 ? 2.443 2.539 -3.086 1.00 95.94 78 PHE A C 1
ATOM 616 O O . PHE A 1 78 ? 2.518 2.491 -1.853 1.00 95.94 78 PHE A O 1
ATOM 623 N N . PRO A 1 79 ? 1.391 3.108 -3.700 1.00 95.62 79 PRO A N 1
ATOM 624 C CA . PRO A 1 79 ? 0.262 3.641 -2.958 1.00 95.62 79 PRO A CA 1
ATOM 625 C C . PRO A 1 79 ? -0.384 2.585 -2.059 1.00 95.62 79 PRO A C 1
ATOM 627 O O . PRO A 1 79 ? -0.692 1.467 -2.485 1.00 95.62 79 PRO A O 1
ATOM 630 N N . VAL A 1 80 ? -0.660 2.979 -0.817 1.00 94.12 80 VAL A N 1
ATOM 631 C CA . VAL A 1 80 ? -1.484 2.203 0.110 1.00 94.12 80 VAL A CA 1
ATOM 632 C C . VAL A 1 80 ? -2.914 2.725 0.041 1.00 94.12 80 VAL A C 1
ATOM 634 O O . VAL A 1 80 ? -3.181 3.875 0.387 1.00 94.12 80 VAL A O 1
ATOM 637 N N . ARG A 1 81 ? -3.849 1.867 -0.371 1.00 93.62 81 ARG A N 1
ATOM 638 C CA . ARG A 1 81 ? -5.284 2.160 -0.385 1.00 93.62 81 ARG A CA 1
ATOM 639 C C . ARG A 1 81 ? -5.983 1.434 0.756 1.00 93.62 81 ARG A C 1
ATOM 6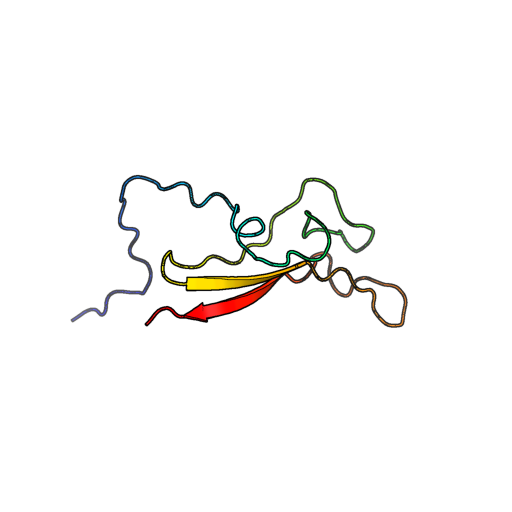41 O O . ARG A 1 81 ? -5.765 0.242 0.966 1.00 93.62 81 ARG A O 1
ATOM 648 N N . ALA A 1 82 ? -6.868 2.142 1.446 1.00 90.88 82 ALA A N 1
ATOM 649 C CA . ALA A 1 82 ? -7.803 1.552 2.388 1.00 90.88 82 ALA A CA 1
ATOM 650 C C . ALA A 1 82 ? -9.200 2.132 2.159 1.00 90.88 82 ALA A C 1
ATOM 652 O O . ALA A 1 82 ? -9.347 3.350 2.068 1.00 90.88 82 ALA A O 1
ATOM 653 N N . ASP A 1 83 ? -10.200 1.258 2.088 1.00 91.56 83 ASP A N 1
ATOM 654 C CA . ASP A 1 83 ? -11.602 1.661 2.156 1.00 91.56 83 ASP A CA 1
ATOM 655 C C . ASP A 1 83 ? -12.031 1.500 3.625 1.00 91.56 83 ASP A C 1
ATOM 657 O O . ASP A 1 83 ? -11.804 0.444 4.229 1.00 91.56 83 ASP A O 1
ATOM 661 N N . LEU A 1 84 ? -12.561 2.572 4.217 1.00 89.69 84 LEU A N 1
ATOM 662 C CA . LEU A 1 84 ? -12.808 2.674 5.654 1.00 89.69 84 LEU A CA 1
ATOM 663 C C . LEU A 1 84 ? -14.280 2.959 5.934 1.00 89.69 84 LEU A C 1
ATOM 665 O O . LEU A 1 84 ? -14.881 3.814 5.282 1.00 89.69 84 LEU A O 1
ATOM 669 N N . THR A 1 85 ? -14.794 2.335 6.990 1.00 91.00 85 THR A N 1
ATOM 670 C CA . THR A 1 85 ? -16.103 2.651 7.559 1.00 91.00 85 THR A CA 1
ATOM 671 C C . THR A 1 85 ? -15.913 3.336 8.909 1.00 91.00 85 THR A C 1
ATOM 673 O O . THR A 1 85 ? -15.111 2.909 9.746 1.00 91.00 85 THR A O 1
ATOM 676 N N . LEU A 1 86 ? -16.637 4.432 9.122 1.00 89.75 86 LEU A N 1
ATOM 677 C CA . LEU A 1 86 ? -16.679 5.113 10.410 1.00 89.75 86 LEU A CA 1
ATOM 678 C C . LEU A 1 86 ? -17.721 4.412 11.284 1.00 89.75 86 LEU A C 1
ATOM 680 O O . LEU A 1 86 ? -18.852 4.227 10.843 1.00 89.75 86 LEU A O 1
ATOM 684 N N . GLY A 1 87 ? -17.335 4.005 12.495 1.00 76.06 87 GLY A N 1
ATOM 685 C CA . GLY A 1 87 ? -18.310 3.591 13.501 1.00 76.06 87 GLY A CA 1
ATOM 686 C C . GLY A 1 87 ? -19.272 4.738 13.820 1.00 76.06 87 GLY A C 1
ATOM 687 O O . GLY A 1 87 ? -18.893 5.906 13.688 1.00 76.06 87 GLY A O 1
ATOM 688 N N . GLU A 1 88 ? -20.498 4.394 14.211 1.00 62.59 88 GLU A N 1
ATOM 689 C CA . GLU A 1 88 ? -21.469 5.372 14.721 1.00 62.59 88 GLU A CA 1
ATOM 690 C C . GLU A 1 88 ? -21.004 6.044 16.022 1.00 62.59 88 GLU A C 1
ATOM 692 O O . GLU A 1 88 ? -20.324 5.377 16.842 1.00 62.59 88 GLU A O 1
#

Foldseek 3Di:
DDDDDDDDDDDDPDPPVPLPCCVVAPEEEDDPAFFQQFPGGDPPHNPDGDDDDPQKHWNYWYFAPDADPVRIDPDRTTDIDTDIDGHD